Protein AF-A0A8T2ZGC5-F1 (afdb_monomer)

Secondary structure (DSSP, 8-state):
-EEEE---TTSSSTT---TTTT--EEEEEE--TTTTTSPPEEEPPTT---TTB-TTSBB--GGG-TTTT--TT--HHHHHHHHHHHHHS--TTS-S-HHHHHHHHH-HHHHHHHHHHHHHHSPPP-

Nearest PDB structures (foldseek):
  6gum-assembly1_A  TM=9.828E-01  e=1.112E-17  Arabidopsis thaliana
  3rcz-assembly1_B  TM=9.763E-01  e=9.362E-16  Schizosaccharomyces pombe
  3a4s-assembly1_A  TM=9.671E-01  e=3.153E-15  Homo sapiens
  5f6e-assembly1_A  TM=8.696E-01  e=3.351E-15  Homo sapiens
  4m1n-assembly1_A  TM=8.558E-01  e=4.540E-15  Plasmodium falciparum 3D7

Mean predicted aligned error: 5.68 Å

Organism: Populus deltoides (NCBI:txid3696)

Solvent-accessible surface area (backbone atoms only — not comparable to full-atom values): 7290 Å² total; per-residue (Å²): 117,79,44,73,52,66,89,71,80,77,84,83,58,86,87,74,82,57,58,55,62,74,23,35,49,59,34,38,66,44,72,60,91,58,51,52,84,38,56,50,52,46,29,41,57,70,65,46,85,37,28,27,19,23,63,77,8,40,60,65,49,58,61,56,30,70,94,71,49,39,53,66,83,67,47,72,68,57,52,52,50,53,52,54,51,38,71,80,54,64,55,82,92,62,62,48,22,70,69,40,38,48,27,54,74,76,36,54,67,60,35,45,53,50,39,42,54,52,16,68,76,24,52,73,83,128

InterPro domains:
  IPR000608 Ubiquitin-conjugating (UBC), catalytic core domain [PF00179] (17-118)
  IPR000608 Ubiquitin-conjugating (UBC), catalytic core domain [PS50127] (1-124)
  IPR016135 Ubiquitin-conjugating enzyme/RWD-like [G3DSA:3.10.110.10] (11-124)
  IPR016135 Ubiquitin-conjugating enzyme/RWD-like [SSF54495] (17-122)
  IPR023313 Ubiquitin-conjugating enzyme, active site [PS00183] (49-64)
  IPR050113 Ubiquitin-conjugating enzyme E2-like [PTHR24067] (17-117)

Sequence (126 aa):
MAWLLKDHLNDNVLNMQTDWEGGYFPLTLHFSEDYPSKPPKCKFPQGFFHPNVYPSGTVCLSILNEDYGWRPAITVKQILIGIQDLLDQPNPSDPAQTDGYQLFVQDPAEYRRRVRQQAKLYPPTL

Foldseek 3Di:
DWDWQADPVPDDDDDPDFLLHQATWTKDWADDPCPPLAATWIFTPQCPQAFQAANNRTGRDQCNDNVGNPDNPQDPVNVSVRVSVCRRPPDLVDGNDPVLSCCVVPPVPVNSVVSNVSRVVGGDDD

Radius of gyration: 14.61 Å; Cα contacts (8 Å, |Δi|>4): 203; chains: 1; bounding box: 37×26×37 Å

Structure (mmCIF, N/CA/C/O backbone):
data_AF-A0A8T2ZGC5-F1
#
_entry.id   AF-A0A8T2ZGC5-F1
#
loop_
_atom_site.group_PDB
_atom_site.id
_atom_site.type_symbol
_atom_site.label_atom_id
_atom_site.label_alt_id
_atom_site.label_comp_id
_atom_site.label_asym_id
_atom_site.label_entity_id
_atom_site.label_seq_id
_atom_site.pdbx_PDB_ins_code
_atom_site.Cartn_x
_atom_site.Cartn_y
_atom_site.Cartn_z
_atom_site.occupancy
_atom_site.B_iso_or_equiv
_atom_site.auth_seq_id
_atom_site.auth_comp_id
_atom_site.auth_asym_id
_atom_site.auth_atom_id
_atom_site.pdbx_PDB_model_num
ATOM 1 N N . MET A 1 1 ? 0.745 10.301 -14.146 1.00 33.28 1 MET A N 1
ATOM 2 C CA . MET A 1 1 ? -0.679 9.911 -14.202 1.00 33.28 1 MET A CA 1
ATOM 3 C C . MET A 1 1 ? -1.052 9.321 -12.851 1.00 33.28 1 MET A C 1
ATOM 5 O O . MET A 1 1 ? -0.422 8.348 -12.455 1.00 33.28 1 MET A O 1
ATOM 9 N N . ALA A 1 2 ? -1.967 9.956 -12.118 1.00 34.69 2 ALA A N 1
ATOM 10 C CA . ALA A 1 2 ? -2.512 9.424 -10.869 1.00 34.69 2 ALA A CA 1
ATOM 11 C C . ALA A 1 2 ? -3.697 8.508 -11.201 1.00 34.69 2 ALA A C 1
ATOM 13 O O . ALA A 1 2 ? -4.543 8.885 -12.008 1.00 34.69 2 ALA A O 1
ATOM 14 N N . TRP A 1 3 ? -3.732 7.312 -10.618 1.00 46.34 3 TRP A N 1
ATOM 15 C CA . TRP A 1 3 ? -4.848 6.374 -10.740 1.00 46.34 3 TRP A CA 1
ATOM 16 C C . TRP A 1 3 ? -5.656 6.389 -9.439 1.00 46.34 3 TRP A C 1
ATOM 18 O O . TRP A 1 3 ? -5.077 6.523 -8.360 1.00 46.34 3 TRP A O 1
ATOM 28 N N . LEU A 1 4 ? -6.980 6.258 -9.537 1.00 50.44 4 LEU A N 1
ATOM 29 C CA . LEU A 1 4 ? -7.863 6.091 -8.382 1.00 50.44 4 LEU A CA 1
ATOM 30 C C . LEU A 1 4 ? -8.163 4.602 -8.210 1.00 50.44 4 LEU A C 1
ATOM 32 O O . LEU A 1 4 ? -8.692 3.971 -9.125 1.00 50.44 4 LEU A O 1
ATOM 36 N N . LEU A 1 5 ? -7.816 4.044 -7.050 1.00 55.78 5 LEU A N 1
ATOM 37 C CA . LEU A 1 5 ? -8.264 2.711 -6.655 1.00 55.78 5 LEU A CA 1
ATOM 38 C C . LEU A 1 5 ? -9.677 2.825 -6.071 1.00 55.78 5 LEU A C 1
ATOM 40 O O . LEU A 1 5 ? -9.870 3.506 -5.065 1.00 55.78 5 LEU A O 1
ATOM 44 N N . LYS A 1 6 ? -10.648 2.167 -6.713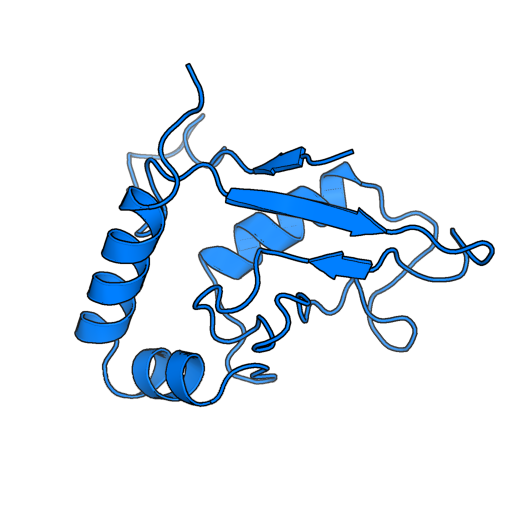 1.00 53.28 6 LYS A N 1
ATOM 45 C CA . LYS A 1 6 ? -12.016 1.994 -6.210 1.00 53.28 6 LYS A CA 1
ATOM 46 C C . LYS A 1 6 ? -12.183 0.556 -5.740 1.00 53.28 6 LYS A C 1
ATOM 48 O O . LYS A 1 6 ? -11.802 -0.351 -6.477 1.00 53.28 6 LYS A O 1
ATOM 53 N N . ASP A 1 7 ? -12.768 0.358 -4.560 1.00 51.72 7 ASP A N 1
ATOM 54 C CA . ASP A 1 7 ? -13.167 -0.969 -4.080 1.00 51.72 7 ASP A CA 1
ATOM 55 C C . ASP A 1 7 ? -14.104 -1.656 -5.094 1.00 51.72 7 ASP A C 1
ATOM 57 O O . ASP A 1 7 ? -15.182 -1.140 -5.401 1.00 51.72 7 ASP A O 1
ATOM 61 N N . HIS A 1 8 ? -13.648 -2.766 -5.684 1.00 50.75 8 HIS A N 1
ATOM 62 C CA . HIS A 1 8 ? -14.376 -3.539 -6.699 1.00 50.75 8 HIS A CA 1
ATOM 63 C C . HIS A 1 8 ? -14.899 -4.879 -6.159 1.00 50.75 8 HIS A C 1
ATOM 65 O O . HIS A 1 8 ? -15.481 -5.652 -6.919 1.00 50.75 8 HIS A O 1
ATOM 71 N N . LEU A 1 9 ? -14.761 -5.156 -4.858 1.00 50.94 9 LEU A N 1
ATOM 72 C CA . LEU A 1 9 ? -15.189 -6.421 -4.246 1.00 50.94 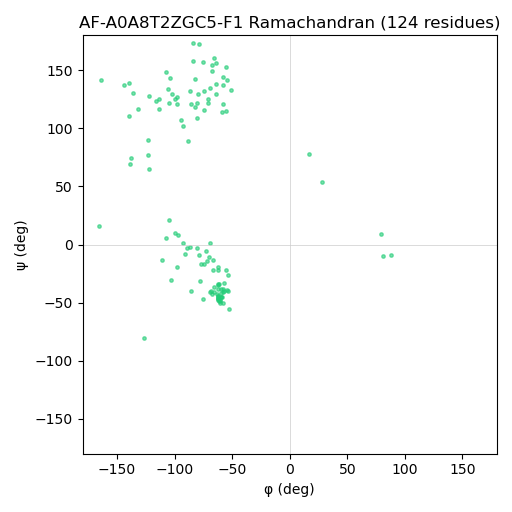9 LEU A CA 1
ATOM 73 C C . LEU A 1 9 ? -16.723 -6.610 -4.182 1.00 50.94 9 LEU A C 1
ATOM 75 O O . LEU A 1 9 ? -17.201 -7.650 -3.733 1.00 50.94 9 LEU A O 1
ATOM 79 N N . ASN A 1 10 ? -17.509 -5.656 -4.689 1.00 48.59 10 ASN A N 1
ATOM 80 C CA . ASN A 1 10 ? -18.960 -5.594 -4.491 1.00 48.59 10 ASN A CA 1
ATOM 81 C C . ASN A 1 10 ? -19.837 -6.256 -5.566 1.00 48.59 10 ASN A C 1
ATOM 83 O O . ASN A 1 10 ? -21.059 -6.235 -5.427 1.00 48.59 10 ASN A O 1
ATOM 87 N N . ASP A 1 11 ? -19.277 -6.879 -6.605 1.00 45.56 11 ASP A N 1
ATOM 88 C CA . ASP A 1 11 ? -20.117 -7.282 -7.741 1.00 45.56 11 ASP A CA 1
ATOM 89 C C . ASP A 1 11 ? -20.757 -8.679 -7.657 1.00 45.56 11 ASP A C 1
ATOM 91 O O . ASP A 1 11 ? -21.535 -8.967 -8.557 1.00 45.56 11 ASP A O 1
ATOM 95 N N . ASN A 1 12 ? -20.527 -9.545 -6.643 1.00 42.12 12 ASN A N 1
ATOM 96 C CA . ASN A 1 12 ? -21.306 -10.810 -6.539 1.00 42.12 12 ASN A CA 1
ATOM 97 C C . ASN A 1 12 ? -21.293 -11.630 -5.221 1.00 42.12 12 ASN A C 1
ATOM 99 O O . ASN A 1 12 ? -21.728 -12.783 -5.238 1.00 42.12 12 ASN A O 1
ATOM 103 N N . VAL A 1 13 ? -20.866 -11.114 -4.063 1.00 43.31 13 VAL A N 1
ATOM 104 C CA . VAL A 1 13 ? -20.940 -11.884 -2.799 1.00 43.31 13 VAL A CA 1
ATOM 105 C C . VAL A 1 13 ? -21.374 -10.982 -1.644 1.00 43.31 13 VAL A C 1
ATOM 107 O O . VAL A 1 13 ? -20.638 -10.096 -1.244 1.00 43.31 13 VAL A O 1
ATOM 110 N N . LEU A 1 14 ? -22.594 -11.206 -1.142 1.00 41.09 14 LEU A N 1
ATOM 111 C CA . LEU A 1 14 ? -23.113 -10.825 0.183 1.00 41.09 14 LEU A CA 1
ATOM 112 C C . LEU A 1 14 ? -22.312 -9.749 0.954 1.00 41.09 14 LEU A C 1
ATOM 114 O O . LEU A 1 14 ? -21.603 -10.082 1.893 1.00 41.09 14 LEU A O 1
ATOM 118 N N . ASN A 1 15 ? -22.478 -8.476 0.579 1.00 45.31 15 ASN A N 1
ATOM 119 C CA . ASN A 1 15 ? -22.320 -7.264 1.402 1.00 45.31 15 ASN A CA 1
ATOM 120 C C . ASN A 1 15 ? -21.322 -7.345 2.588 1.00 45.31 15 ASN A C 1
ATOM 122 O O . ASN A 1 15 ? -21.688 -7.070 3.734 1.00 45.31 15 ASN A O 1
ATOM 126 N N . MET A 1 16 ? -20.070 -7.736 2.336 1.00 47.78 16 MET A N 1
ATOM 127 C CA . MET A 1 16 ? -18.986 -7.598 3.309 1.00 47.78 16 MET A CA 1
ATOM 128 C C . MET A 1 16 ? -18.352 -6.224 3.122 1.00 47.78 16 MET A C 1
ATOM 130 O O . MET A 1 16 ? -17.419 -6.051 2.347 1.00 47.78 16 MET A O 1
ATOM 134 N N . GLN A 1 17 ? -18.906 -5.243 3.829 1.00 70.62 17 GLN A N 1
ATOM 135 C CA . GLN A 1 17 ? -18.386 -3.881 3.899 1.00 70.62 17 GLN A CA 1
ATOM 136 C C . GLN A 1 17 ? -16.947 -3.897 4.445 1.00 70.62 17 GLN A C 1
ATOM 138 O O . GLN A 1 17 ? -16.736 -4.272 5.603 1.00 70.62 17 GLN A O 1
ATOM 143 N N . THR A 1 18 ? -15.960 -3.516 3.627 1.00 88.62 18 THR A N 1
ATOM 144 C CA . THR A 1 18 ? -14.561 -3.381 4.067 1.00 88.62 18 THR A CA 1
ATOM 145 C C . THR A 1 18 ? -14.392 -2.111 4.904 1.00 88.62 18 THR A C 1
ATOM 147 O O . THR A 1 18 ? -15.152 -1.147 4.779 1.00 88.62 18 THR A O 1
ATOM 150 N N . ASP A 1 19 ? -13.362 -2.049 5.752 1.00 94.06 19 ASP A N 1
ATOM 151 C CA . ASP A 1 19 ? -13.057 -0.821 6.507 1.00 94.06 19 ASP A CA 1
ATOM 152 C C . ASP A 1 19 ? -12.598 0.343 5.606 1.00 94.06 19 ASP A C 1
ATOM 154 O O . ASP A 1 19 ? -12.568 1.497 6.047 1.00 94.06 19 ASP A O 1
ATOM 158 N N . TRP A 1 20 ? -12.264 0.035 4.350 1.00 93.94 20 TRP A N 1
ATOM 159 C CA . TRP A 1 20 ? -11.797 0.952 3.312 1.00 93.94 20 TRP A CA 1
ATOM 160 C C . TRP A 1 20 ? -12.928 1.536 2.457 1.00 93.94 20 TRP A C 1
ATOM 162 O O . TRP A 1 20 ? -12.673 2.441 1.655 1.00 93.94 20 TRP A O 1
ATOM 172 N N . GLU A 1 21 ? -14.160 1.039 2.615 1.00 89.81 21 GLU A N 1
ATOM 173 C CA . GLU A 1 21 ? -15.301 1.425 1.790 1.00 89.81 21 GLU A CA 1
ATOM 174 C C . GLU A 1 21 ? -15.532 2.946 1.765 1.00 89.81 21 GLU A C 1
ATOM 176 O O . GLU A 1 21 ? -15.382 3.663 2.758 1.00 89.81 21 GLU A O 1
ATOM 181 N N . GLY A 1 22 ? -15.916 3.447 0.587 1.00 88.75 22 GLY A N 1
ATOM 182 C CA . GLY A 1 22 ? -16.171 4.865 0.336 1.00 88.75 22 GLY A CA 1
ATOM 183 C C . GLY A 1 22 ? -14.910 5.693 0.077 1.00 88.75 22 GLY A C 1
ATOM 184 O O . GLY A 1 22 ? -15.034 6.832 -0.372 1.00 88.75 22 GLY A O 1
ATOM 185 N N . GLY A 1 23 ? -13.718 5.132 0.303 1.00 91.38 23 GLY A N 1
ATOM 186 C CA . GLY A 1 23 ? -12.443 5.765 -0.018 1.00 91.38 23 GLY A CA 1
ATOM 187 C C . GLY A 1 23 ? -12.032 5.607 -1.487 1.00 91.38 23 GLY A C 1
ATOM 188 O O . GLY A 1 23 ? -12.228 4.560 -2.101 1.00 91.38 23 GLY A O 1
ATOM 189 N N . TYR A 1 24 ? -11.432 6.658 -2.043 1.00 93.31 24 TYR A N 1
ATOM 190 C CA . TYR A 1 24 ? -10.863 6.728 -3.390 1.00 93.31 24 TYR A CA 1
ATOM 191 C C . TYR A 1 24 ? -9.393 7.127 -3.286 1.00 93.31 24 TYR A C 1
ATOM 193 O O . TYR A 1 24 ? -9.035 8.305 -3.264 1.00 93.31 24 TYR A O 1
ATOM 201 N N . PHE A 1 25 ? -8.522 6.129 -3.179 1.00 94.00 25 PHE A N 1
ATOM 202 C CA . PHE A 1 25 ? -7.136 6.353 -2.781 1.00 94.00 25 PHE A CA 1
ATOM 203 C C . PHE A 1 25 ? -6.266 6.716 -3.992 1.00 94.00 25 PHE A C 1
ATOM 205 O O . PHE A 1 25 ? -6.176 5.920 -4.935 1.00 94.00 25 PHE A O 1
ATOM 212 N N . PRO A 1 26 ? -5.607 7.891 -3.995 1.00 92.69 26 PRO A N 1
ATOM 213 C CA . PRO A 1 26 ? -4.731 8.272 -5.091 1.00 92.69 26 PRO A CA 1
ATOM 214 C C . PRO A 1 26 ? -3.465 7.414 -5.065 1.00 92.69 26 PRO A C 1
ATOM 216 O O . PRO A 1 26 ? -2.744 7.377 -4.068 1.00 92.69 26 PRO A O 1
ATOM 219 N N . LEU A 1 27 ? -3.168 6.756 -6.181 1.00 96.44 27 LEU A N 1
ATOM 220 C CA . LEU A 1 27 ? -1.982 5.928 -6.340 1.00 96.44 27 LEU A CA 1
ATOM 221 C C . LEU A 1 27 ? -1.139 6.432 -7.516 1.00 96.44 27 LEU A C 1
ATOM 223 O O . LEU A 1 27 ? -1.622 6.609 -8.638 1.00 96.44 27 LEU A O 1
ATOM 227 N N . THR A 1 28 ? 0.149 6.654 -7.263 1.00 97.94 28 THR A N 1
ATOM 228 C CA . THR A 1 28 ? 1.135 6.988 -8.296 1.00 97.94 28 THR A CA 1
ATOM 229 C C . THR A 1 28 ? 1.921 5.743 -8.676 1.00 97.94 28 THR A C 1
ATOM 231 O O . THR A 1 28 ? 2.532 5.114 -7.814 1.00 97.94 28 THR A O 1
ATOM 234 N N . LEU A 1 29 ? 1.942 5.419 -9.969 1.00 98.38 29 LEU A N 1
ATOM 235 C CA . LEU A 1 29 ? 2.809 4.390 -10.542 1.00 98.38 29 LEU A CA 1
ATOM 236 C C . LEU A 1 29 ? 3.951 5.077 -11.289 1.00 98.38 29 LEU A C 1
ATOM 238 O O . LEU A 1 29 ? 3.711 5.863 -12.208 1.00 98.38 29 LEU A O 1
ATOM 242 N N . HIS A 1 30 ? 5.185 4.778 -10.897 1.00 98.06 30 HIS A N 1
ATOM 243 C CA . HIS A 1 30 ? 6.387 5.270 -11.557 1.00 98.06 30 HIS A CA 1
ATOM 244 C C . HIS A 1 30 ? 7.141 4.115 -12.216 1.00 98.06 30 HIS A C 1
ATOM 246 O O . HIS A 1 30 ? 7.625 3.214 -11.531 1.00 98.06 30 HIS A O 1
ATOM 252 N N . PHE A 1 31 ? 7.251 4.171 -13.539 1.00 98.25 31 PHE A N 1
ATOM 253 C CA . PHE A 1 31 ? 7.986 3.216 -14.362 1.00 98.25 31 PHE A CA 1
ATOM 254 C C . PHE A 1 31 ? 9.371 3.798 -14.661 1.00 98.25 31 PHE A C 1
ATOM 256 O O . PHE A 1 31 ? 9.461 4.940 -15.113 1.00 98.25 31 PHE A O 1
ATOM 263 N N . SER A 1 32 ? 10.432 3.042 -14.381 1.00 97.56 32 SER A N 1
ATOM 264 C CA . SER A 1 32 ? 11.794 3.406 -14.783 1.00 97.56 32 SER A CA 1
ATOM 265 C C . SER A 1 32 ? 12.079 2.972 -16.225 1.00 97.56 32 SER A C 1
ATOM 267 O O . SER A 1 32 ? 11.284 2.258 -16.836 1.00 97.56 32 SER A O 1
ATOM 269 N N . GLU A 1 33 ? 13.242 3.360 -16.750 1.00 98.00 33 GLU A N 1
ATOM 270 C CA . GLU A 1 33 ? 13.736 2.917 -18.066 1.00 98.00 33 GLU A CA 1
ATOM 271 C C . GLU A 1 33 ? 13.967 1.397 -18.144 1.00 98.00 33 GLU A C 1
ATOM 273 O O . GLU A 1 33 ? 13.915 0.820 -19.224 1.00 98.00 33 GLU A O 1
ATOM 278 N N . ASP A 1 34 ? 14.148 0.737 -16.995 1.00 97.81 34 ASP A N 1
ATOM 279 C CA . ASP A 1 34 ? 14.330 -0.717 -16.894 1.00 97.81 34 ASP A CA 1
ATOM 280 C C . ASP A 1 34 ? 13.004 -1.504 -16.954 1.00 97.81 34 ASP A C 1
ATOM 282 O O . ASP A 1 34 ? 13.012 -2.734 -16.881 1.00 97.81 34 ASP A O 1
ATOM 286 N N . TYR A 1 35 ? 11.843 -0.846 -17.028 1.00 97.06 35 TYR A N 1
ATOM 287 C CA . TYR A 1 35 ? 10.562 -1.545 -17.163 1.00 97.06 35 TYR A CA 1
ATOM 288 C C . TYR A 1 35 ? 10.449 -2.213 -18.553 1.00 97.06 35 TYR A C 1
ATOM 290 O O . TYR A 1 35 ? 10.729 -1.558 -19.557 1.00 97.06 35 TYR A O 1
ATOM 298 N N . PRO A 1 36 ? 9.997 -3.483 -18.666 1.00 97.12 36 PRO A N 1
ATOM 299 C CA . PRO A 1 36 ? 9.374 -4.311 -17.629 1.00 97.12 36 PRO A CA 1
ATOM 300 C C . PRO A 1 36 ? 10.321 -5.281 -16.908 1.00 97.12 36 PRO A C 1
ATOM 302 O O . PRO A 1 36 ? 9.848 -6.112 -16.135 1.00 97.12 36 PRO A O 1
ATOM 305 N N . SER A 1 37 ? 11.636 -5.208 -17.126 1.00 97.50 37 SER A N 1
ATOM 306 C CA . SER A 1 37 ? 12.597 -6.029 -16.375 1.00 97.50 37 SER A CA 1
ATOM 307 C C . SER A 1 37 ? 12.505 -5.749 -14.873 1.00 97.50 37 SER A C 1
ATOM 309 O O . SER A 1 37 ? 12.513 -6.688 -14.084 1.00 97.50 37 SER A O 1
ATOM 311 N N . LYS A 1 38 ? 12.298 -4.481 -14.487 1.00 97.94 38 LYS A N 1
ATOM 312 C CA . LYS A 1 38 ? 12.006 -4.068 -13.104 1.00 97.94 38 LYS A CA 1
ATOM 313 C C . LYS A 1 38 ? 10.544 -3.646 -12.908 1.00 97.94 38 LYS A C 1
ATOM 315 O O . LYS A 1 38 ? 9.944 -3.092 -13.836 1.00 97.94 38 LYS A O 1
ATOM 320 N N . PRO A 1 39 ? 9.967 -3.863 -11.710 1.00 98.25 39 PRO A N 1
ATOM 321 C CA . PRO A 1 39 ? 8.605 -3.437 -11.399 1.00 98.25 39 PRO A CA 1
ATOM 322 C C . PRO A 1 39 ? 8.486 -1.907 -11.346 1.00 98.25 39 PRO A C 1
ATOM 324 O O . PRO A 1 39 ? 9.458 -1.216 -11.020 1.00 98.25 39 PRO A O 1
ATOM 327 N N . PRO A 1 40 ? 7.290 -1.340 -11.588 1.00 98.38 40 PRO A N 1
ATOM 328 C CA . PRO A 1 40 ? 7.038 0.055 -11.257 1.00 98.38 40 PRO A CA 1
ATOM 329 C C . PRO A 1 40 ? 7.034 0.268 -9.739 1.00 98.38 40 PRO A C 1
ATOM 331 O O . PRO A 1 40 ? 6.578 -0.577 -8.969 1.00 98.38 40 PRO A O 1
ATOM 334 N N . LYS A 1 41 ? 7.445 1.457 -9.296 1.00 98.25 41 LYS A N 1
ATOM 335 C CA . LYS A 1 41 ? 7.252 1.890 -7.906 1.00 98.25 41 LYS A CA 1
ATOM 336 C C . LYS A 1 41 ? 5.827 2.406 -7.735 1.00 98.25 41 LYS A C 1
ATOM 338 O O . LYS A 1 41 ? 5.441 3.366 -8.402 1.00 98.25 41 LYS A O 1
ATOM 343 N N . CYS A 1 42 ? 5.072 1.800 -6.824 1.00 98.50 42 CYS A N 1
ATOM 344 C CA . CYS A 1 42 ? 3.712 2.223 -6.487 1.00 98.50 42 CYS A CA 1
ATOM 345 C C . CYS A 1 42 ? 3.716 2.999 -5.170 1.00 98.50 42 CYS A C 1
ATOM 347 O O . CYS A 1 42 ? 4.295 2.537 -4.182 1.00 98.50 42 CYS A O 1
ATOM 349 N N . LYS A 1 43 ? 3.098 4.185 -5.157 1.00 98.44 43 LYS A N 1
ATOM 350 C CA . LYS A 1 43 ? 3.078 5.064 -3.984 1.00 98.44 43 LYS A CA 1
ATOM 351 C C . LYS A 1 43 ? 1.704 5.669 -3.718 1.00 98.44 43 LYS A C 1
ATOM 353 O O . LYS A 1 43 ? 1.122 6.287 -4.610 1.00 98.44 43 LYS A O 1
ATOM 358 N N . PHE A 1 44 ? 1.251 5.560 -2.476 1.00 98.25 44 PHE A N 1
ATOM 359 C CA . PHE A 1 44 ? 0.207 6.404 -1.898 1.00 98.25 44 PHE A CA 1
ATOM 360 C C . PHE A 1 44 ? 0.780 7.774 -1.481 1.00 98.25 44 PHE A C 1
ATOM 362 O O . PHE A 1 44 ? 2.004 7.966 -1.525 1.00 98.25 44 PHE A O 1
ATOM 369 N N . PRO A 1 45 ? -0.061 8.744 -1.067 1.00 97.25 45 PRO A N 1
ATOM 370 C CA . PRO A 1 45 ? 0.415 9.960 -0.422 1.00 97.25 45 PRO A CA 1
ATOM 371 C C . PRO A 1 45 ? 1.282 9.655 0.801 1.00 97.25 45 PRO A C 1
ATOM 373 O O . PRO A 1 45 ? 1.136 8.625 1.460 1.00 97.25 45 PRO A O 1
ATOM 376 N N . GLN A 1 46 ? 2.196 10.568 1.115 1.00 96.94 46 GLN A N 1
ATOM 377 C CA . GLN A 1 46 ? 3.027 10.452 2.308 1.00 96.94 46 GLN A CA 1
ATOM 378 C C . GLN A 1 46 ? 2.152 10.366 3.567 1.00 96.94 46 GLN A C 1
ATOM 380 O O . GLN A 1 46 ? 1.189 11.116 3.705 1.00 96.94 46 GLN A O 1
ATOM 385 N N . GLY A 1 47 ? 2.510 9.466 4.486 1.00 96.31 47 GLY A N 1
ATOM 386 C CA . GLY A 1 47 ? 1.755 9.251 5.723 1.00 96.31 47 GLY A CA 1
ATOM 387 C C . GLY A 1 47 ? 0.495 8.392 5.578 1.00 96.31 47 GLY A C 1
ATOM 388 O O . GLY A 1 47 ? -0.265 8.303 6.539 1.00 96.31 47 GLY A O 1
ATOM 389 N N . PHE A 1 48 ? 0.273 7.752 4.424 1.00 98.06 48 PHE A N 1
ATOM 390 C CA . PHE A 1 48 ? -0.807 6.778 4.256 1.00 98.06 48 PHE A CA 1
ATOM 391 C C . PHE A 1 48 ? -0.661 5.628 5.262 1.00 98.06 48 PHE A C 1
ATOM 393 O O . PHE A 1 48 ? 0.357 4.940 5.289 1.00 98.06 48 PHE A O 1
ATOM 400 N N . PHE A 1 49 ? -1.678 5.438 6.097 1.00 98.12 49 PHE A N 1
ATOM 401 C CA . PHE A 1 49 ? -1.699 4.472 7.185 1.00 98.12 49 PHE A CA 1
ATOM 402 C C . PHE A 1 49 ? -2.024 3.074 6.656 1.00 98.12 49 PHE A C 1
ATOM 404 O O . PHE A 1 49 ? -3.165 2.817 6.268 1.00 98.12 49 PHE A O 1
ATOM 411 N N . HIS A 1 50 ? -1.030 2.182 6.644 1.00 98.31 50 HIS A N 1
ATOM 412 C CA . HIS A 1 50 ? -1.202 0.761 6.334 1.00 98.31 50 HIS A CA 1
ATOM 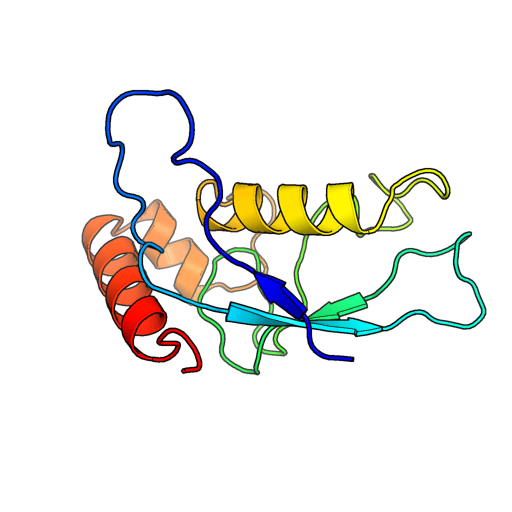413 C C . HIS A 1 50 ? 0.034 -0.046 6.787 1.00 98.31 50 HIS A C 1
ATOM 415 O O . HIS A 1 50 ? 1.152 0.430 6.590 1.00 98.31 50 HIS A O 1
ATOM 421 N N . PRO A 1 51 ? -0.095 -1.279 7.324 1.00 98.31 51 PRO A N 1
ATOM 422 C CA . PRO A 1 51 ? 1.051 -2.051 7.819 1.00 98.31 51 PRO A CA 1
ATOM 423 C C . PRO A 1 51 ? 2.141 -2.291 6.766 1.00 98.31 51 PRO A C 1
ATOM 425 O O . PRO 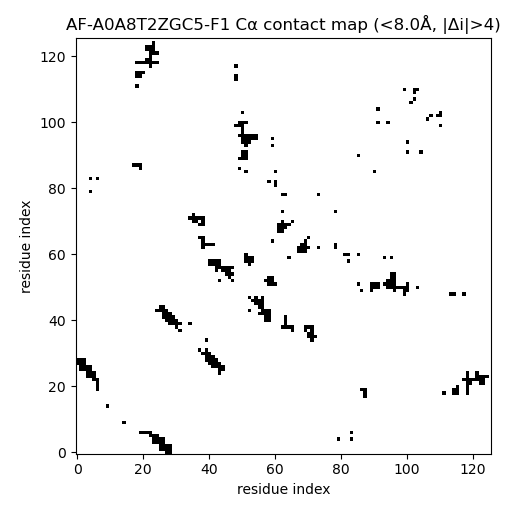A 1 51 ? 3.322 -2.309 7.100 1.00 98.31 51 PRO A O 1
ATOM 428 N N . ASN A 1 52 ? 1.758 -2.427 5.493 1.00 98.56 52 ASN A N 1
ATOM 429 C CA . ASN A 1 52 ? 2.661 -2.678 4.359 1.00 98.56 52 ASN A CA 1
ATOM 430 C C . ASN A 1 52 ? 2.899 -1.449 3.461 1.00 98.56 52 ASN A C 1
ATOM 432 O O . ASN A 1 52 ? 3.284 -1.596 2.304 1.00 98.56 52 ASN A O 1
ATOM 436 N N . VAL A 1 53 ? 2.664 -0.230 3.955 1.00 98.44 53 VAL A N 1
ATOM 437 C CA . VAL A 1 53 ? 3.021 1.007 3.240 1.00 98.44 53 VAL A CA 1
ATOM 438 C C . VAL A 1 53 ? 4.064 1.759 4.052 1.00 98.44 53 VAL A C 1
ATOM 440 O O . VAL A 1 53 ? 3.849 2.072 5.214 1.00 98.44 53 VAL A O 1
ATOM 443 N N . TYR A 1 54 ? 5.218 2.053 3.457 1.00 98.12 54 TYR A N 1
ATOM 444 C CA . TYR A 1 54 ? 6.255 2.833 4.132 1.00 98.12 54 TYR A CA 1
ATOM 445 C C . TYR A 1 54 ? 5.759 4.256 4.437 1.00 98.12 54 TYR A C 1
ATOM 447 O O . TYR A 1 54 ? 4.954 4.789 3.672 1.00 98.12 54 TYR A O 1
ATOM 455 N N . PRO A 1 55 ? 6.331 4.966 5.432 1.00 97.38 55 PRO A N 1
ATOM 456 C CA . PRO A 1 55 ? 5.981 6.367 5.709 1.00 97.38 55 PRO A CA 1
ATOM 457 C C . PRO A 1 55 ? 6.086 7.298 4.487 1.00 97.38 55 PRO A C 1
ATOM 459 O O . PRO A 1 55 ? 5.384 8.303 4.390 1.00 97.38 55 PRO A O 1
ATOM 462 N N . SER A 1 56 ? 6.947 6.944 3.528 1.00 97.81 56 SER A N 1
ATOM 463 C CA . SER A 1 56 ? 7.130 7.638 2.249 1.00 97.81 56 SER A CA 1
ATOM 464 C C . SER A 1 56 ? 5.989 7.440 1.238 1.00 97.81 56 SER A C 1
ATOM 466 O O . SER A 1 56 ? 6.046 8.030 0.155 1.00 97.81 56 SER A O 1
ATOM 468 N N . GLY A 1 57 ? 5.010 6.587 1.551 1.00 98.12 57 GLY A N 1
ATOM 469 C CA . GLY A 1 57 ? 3.903 6.165 0.697 1.00 98.12 57 GLY A CA 1
ATOM 470 C C . GLY A 1 57 ? 4.204 4.947 -0.181 1.00 98.12 57 GLY A C 1
ATOM 471 O O . GLY A 1 57 ? 3.292 4.433 -0.820 1.00 98.12 57 GLY A O 1
ATOM 472 N N . THR A 1 58 ? 5.457 4.478 -0.250 1.00 98.31 58 THR A N 1
ATOM 473 C CA . THR A 1 58 ? 5.825 3.311 -1.074 1.00 98.31 58 THR A CA 1
ATOM 474 C C . THR A 1 58 ? 5.129 2.046 -0.578 1.00 98.31 58 THR A C 1
ATOM 476 O O . THR A 1 58 ? 5.211 1.726 0.606 1.00 98.31 58 THR A O 1
ATOM 479 N N . VAL A 1 59 ? 4.483 1.314 -1.484 1.00 98.38 59 VAL A N 1
ATOM 480 C CA . VAL A 1 59 ? 3.823 0.040 -1.176 1.00 98.38 59 VAL A CA 1
ATOM 481 C C . VAL A 1 59 ? 4.853 -1.089 -1.123 1.00 98.38 59 VAL A C 1
ATOM 483 O O . VAL A 1 59 ? 5.634 -1.249 -2.060 1.00 98.38 59 VAL A O 1
ATOM 486 N N . CYS A 1 60 ? 4.831 -1.884 -0.053 1.00 97.56 60 CYS A N 1
ATOM 487 C CA . CYS A 1 60 ? 5.545 -3.153 0.029 1.00 97.56 60 CYS A CA 1
ATOM 488 C C . CYS A 1 60 ? 4.598 -4.293 -0.371 1.00 97.56 60 CYS A C 1
ATOM 490 O O . CYS A 1 60 ? 3.668 -4.627 0.359 1.00 97.56 60 CYS A O 1
ATOM 492 N N . LEU A 1 61 ? 4.812 -4.866 -1.554 1.00 97.44 61 LEU A N 1
ATOM 493 C CA . LEU A 1 61 ? 4.047 -5.998 -2.074 1.00 97.44 61 LEU A CA 1
ATOM 494 C C . LEU A 1 61 ? 5.000 -6.903 -2.855 1.00 97.44 61 LEU A C 1
ATOM 496 O O . LEU A 1 61 ? 5.808 -6.408 -3.638 1.00 97.44 61 LEU A O 1
ATOM 500 N N . SER A 1 62 ? 4.900 -8.222 -2.683 1.00 95.94 62 SER A N 1
ATOM 501 C CA . SER A 1 62 ? 5.854 -9.181 -3.265 1.00 95.94 62 SER A CA 1
ATOM 502 C C . SER A 1 62 ? 5.948 -9.092 -4.791 1.00 95.94 62 SER A C 1
ATOM 504 O O . SER A 1 62 ? 7.045 -9.150 -5.343 1.00 95.94 62 SER A O 1
ATOM 506 N N . ILE A 1 63 ? 4.822 -8.874 -5.480 1.00 96.94 63 ILE A N 1
ATOM 507 C CA . ILE A 1 63 ? 4.800 -8.681 -6.937 1.00 96.94 63 ILE A CA 1
ATOM 508 C C . ILE A 1 63 ? 5.418 -7.351 -7.384 1.00 96.94 63 ILE A C 1
ATOM 510 O O . ILE A 1 63 ? 5.646 -7.179 -8.567 1.00 96.94 63 ILE A O 1
ATOM 514 N N . LEU A 1 64 ? 5.705 -6.415 -6.478 1.00 97.31 64 LEU A N 1
ATOM 515 C CA . LEU A 1 64 ? 6.426 -5.167 -6.762 1.00 97.31 64 LEU A CA 1
ATOM 516 C C . LEU A 1 64 ? 7.909 -5.244 -6.373 1.00 97.31 64 LEU A C 1
ATOM 518 O O . LEU A 1 64 ? 8.596 -4.224 -6.379 1.00 97.31 64 LEU A O 1
ATOM 522 N N . ASN A 1 65 ? 8.403 -6.436 -6.036 1.00 95.44 65 ASN A N 1
ATOM 523 C CA . ASN A 1 65 ? 9.788 -6.666 -5.657 1.00 95.44 65 ASN A CA 1
ATOM 524 C C . ASN A 1 65 ? 10.495 -7.550 -6.699 1.00 95.44 65 ASN A C 1
ATOM 526 O O . ASN A 1 65 ? 10.022 -8.646 -7.012 1.00 95.44 65 ASN A O 1
ATOM 530 N N . GLU A 1 66 ? 11.617 -7.046 -7.224 1.00 93.00 66 GLU A N 1
ATOM 531 C CA . GLU A 1 66 ? 12.456 -7.671 -8.259 1.00 93.00 66 GLU A CA 1
ATOM 532 C C . GLU A 1 66 ? 12.968 -9.056 -7.843 1.00 93.00 66 GLU A C 1
ATOM 534 O O . GLU A 1 66 ? 12.913 -9.985 -8.644 1.00 93.00 66 GLU A O 1
ATOM 539 N N . ASP A 1 67 ? 13.368 -9.220 -6.580 1.00 94.31 67 ASP A N 1
ATOM 540 C CA . ASP A 1 67 ? 14.005 -10.450 -6.089 1.00 94.31 67 ASP A CA 1
ATOM 541 C C . ASP A 1 67 ? 13.004 -11.527 -5.632 1.00 94.31 67 ASP A C 1
ATOM 543 O O . ASP A 1 67 ? 13.403 -12.612 -5.209 1.00 94.31 67 ASP A O 1
ATOM 547 N N . TYR A 1 68 ? 11.697 -11.239 -5.682 1.00 92.62 68 TYR A N 1
ATOM 548 C CA . TYR A 1 68 ? 10.667 -12.109 -5.105 1.00 92.62 68 TYR A CA 1
ATOM 549 C C . TYR A 1 68 ? 9.569 -12.464 -6.109 1.00 92.62 68 TYR A C 1
ATOM 551 O O . TYR A 1 68 ? 9.541 -13.570 -6.648 1.00 92.62 68 TYR A O 1
ATOM 559 N N . GLY A 1 69 ? 8.606 -11.563 -6.314 1.00 95.44 69 GLY A N 1
ATOM 560 C CA . GLY A 1 69 ? 7.364 -11.874 -7.020 1.00 95.44 69 GLY A CA 1
ATOM 561 C C . GLY A 1 69 ? 7.227 -11.209 -8.382 1.00 95.44 69 GLY A C 1
ATOM 562 O O . GLY A 1 69 ? 6.330 -11.595 -9.136 1.00 95.44 69 GLY A O 1
ATOM 563 N N . TRP A 1 70 ? 8.061 -10.217 -8.708 1.00 98.25 70 TRP A N 1
ATOM 564 C CA . TRP A 1 70 ? 7.945 -9.510 -9.979 1.00 98.25 70 TRP A CA 1
ATOM 565 C C . TRP A 1 70 ? 8.212 -10.435 -11.166 1.00 98.25 70 TRP A C 1
ATOM 567 O O . TRP A 1 70 ? 9.135 -11.249 -11.176 1.00 98.25 70 TRP A O 1
ATOM 577 N N . ARG A 1 71 ? 7.393 -10.284 -12.206 1.00 98.00 71 ARG A N 1
ATOM 578 C CA . ARG A 1 71 ? 7.608 -10.888 -13.519 1.00 98.00 71 ARG A CA 1
ATOM 579 C C . ARG A 1 71 ? 7.216 -9.855 -14.574 1.00 98.00 71 ARG A C 1
ATOM 581 O O . ARG A 1 71 ? 6.149 -9.263 -14.421 1.00 98.00 71 ARG A O 1
ATOM 588 N N . PRO A 1 72 ? 7.963 -9.706 -15.683 1.00 97.81 72 PRO A N 1
ATOM 589 C CA . PRO A 1 72 ? 7.627 -8.751 -16.747 1.00 97.81 72 PRO A CA 1
ATOM 590 C C . PRO A 1 72 ? 6.214 -8.905 -17.340 1.00 97.81 72 PRO A C 1
ATOM 592 O O . PRO A 1 72 ? 5.678 -7.968 -17.920 1.00 97.81 72 PRO A O 1
ATOM 595 N N . ALA A 1 73 ? 5.602 -10.087 -17.196 1.00 97.88 73 ALA A N 1
ATOM 596 C CA . ALA A 1 73 ? 4.238 -10.374 -17.640 1.00 97.88 73 ALA A CA 1
ATOM 597 C C . ALA A 1 73 ? 3.134 -9.852 -16.695 1.00 97.88 73 ALA A C 1
ATOM 599 O O . ALA A 1 73 ? 1.956 -9.930 -17.042 1.00 97.88 73 ALA A O 1
ATOM 600 N N . ILE A 1 74 ? 3.481 -9.356 -15.501 1.00 98.25 74 ILE A N 1
ATOM 601 C CA . ILE A 1 74 ? 2.510 -8.809 -14.550 1.00 98.25 74 ILE A CA 1
ATOM 602 C C . ILE A 1 74 ? 1.992 -7.477 -15.090 1.00 98.25 74 ILE A C 1
ATOM 604 O O . ILE A 1 74 ? 2.736 -6.530 -15.343 1.00 98.25 74 ILE A O 1
ATOM 608 N N . THR A 1 75 ? 0.680 -7.409 -15.266 1.00 98.00 75 THR A N 1
ATOM 609 C CA . THR A 1 75 ? -0.007 -6.252 -15.838 1.00 98.00 75 THR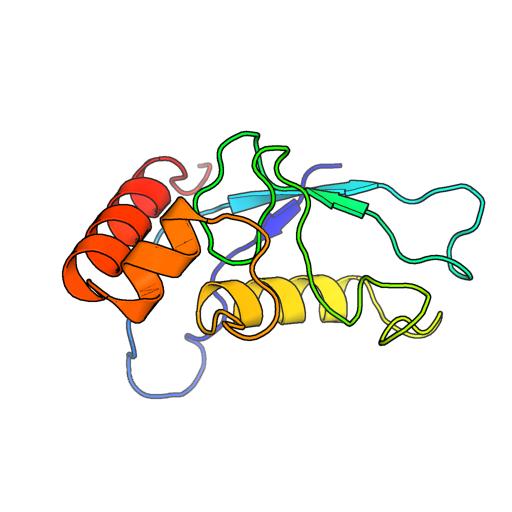 A CA 1
ATOM 610 C C . THR A 1 75 ? -0.294 -5.190 -14.779 1.00 98.00 75 THR A C 1
ATOM 612 O O . THR A 1 75 ? -0.446 -5.494 -13.596 1.00 98.00 75 THR A O 1
ATOM 615 N N . VAL A 1 76 ? -0.484 -3.936 -15.208 1.00 97.75 76 VAL A N 1
ATOM 616 C CA . VAL A 1 76 ? -0.937 -2.850 -14.316 1.00 97.75 76 VAL A CA 1
ATOM 617 C C . VAL A 1 76 ? -2.233 -3.229 -13.594 1.00 97.75 76 VAL A C 1
ATO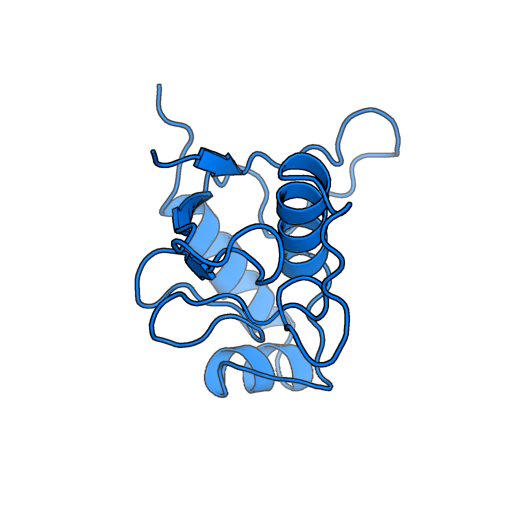M 619 O O . VAL A 1 76 ? -2.356 -2.986 -12.401 1.00 97.75 76 VAL A O 1
ATOM 622 N N . LYS A 1 77 ? -3.173 -3.898 -14.274 1.00 96.56 77 LYS A N 1
ATOM 623 C CA . LYS A 1 77 ? -4.410 -4.392 -13.653 1.00 96.56 77 LYS A CA 1
ATOM 624 C C . LYS A 1 77 ? -4.133 -5.354 -12.491 1.00 96.56 77 LYS A C 1
ATOM 626 O O . LYS A 1 77 ? -4.746 -5.209 -11.441 1.00 96.56 77 LYS A O 1
ATOM 631 N N . GLN A 1 78 ? -3.215 -6.308 -12.663 1.00 97.56 78 GLN A N 1
ATOM 632 C CA . GLN A 1 78 ? -2.835 -7.240 -11.593 1.00 97.56 78 GLN A CA 1
ATOM 633 C C . GLN A 1 78 ? -2.142 -6.528 -10.428 1.00 97.56 78 GLN A C 1
ATOM 635 O O . GLN A 1 78 ? -2.392 -6.884 -9.284 1.00 97.56 78 GLN A O 1
ATOM 640 N N . ILE A 1 79 ? -1.327 -5.503 -10.703 1.00 98.00 79 ILE A N 1
ATOM 641 C CA . ILE A 1 79 ? -0.739 -4.660 -9.653 1.00 98.00 79 ILE A CA 1
ATOM 642 C C . ILE A 1 79 ? -1.840 -3.962 -8.849 1.00 98.00 79 ILE A C 1
ATOM 644 O O . ILE A 1 79 ? -1.830 -4.024 -7.626 1.00 98.00 79 ILE A O 1
ATOM 648 N N . LEU A 1 80 ? -2.793 -3.314 -9.524 1.00 97.12 80 LEU A N 1
ATOM 649 C CA . LEU A 1 80 ? -3.869 -2.573 -8.862 1.00 97.12 80 LEU A CA 1
ATOM 650 C C . LEU A 1 80 ? -4.772 -3.489 -8.025 1.00 97.12 80 LEU A C 1
ATOM 652 O O . LEU A 1 80 ? -5.084 -3.135 -6.892 1.00 97.12 80 LEU A O 1
ATOM 656 N N . ILE A 1 81 ? -5.126 -4.670 -8.545 1.00 95.38 81 ILE A N 1
ATOM 657 C CA . ILE A 1 81 ? -5.863 -5.693 -7.785 1.00 95.38 81 ILE A CA 1
ATOM 658 C C . ILE A 1 81 ? -5.039 -6.157 -6.580 1.00 95.38 81 ILE A C 1
ATOM 660 O O . ILE A 1 81 ? -5.538 -6.132 -5.466 1.00 95.38 81 ILE A O 1
ATOM 664 N N . GLY A 1 82 ? -3.757 -6.485 -6.766 1.00 96.69 82 GLY A N 1
ATOM 665 C CA . GLY A 1 82 ? -2.908 -6.934 -5.661 1.00 96.69 82 GLY A CA 1
ATOM 666 C C . GLY A 1 82 ? -2.729 -5.883 -4.561 1.00 96.69 82 GLY A C 1
ATOM 667 O O . GLY A 1 82 ? -2.652 -6.233 -3.389 1.00 96.69 82 GLY A O 1
ATOM 668 N N . ILE A 1 83 ? -2.689 -4.593 -4.909 1.00 97.81 83 ILE A N 1
ATOM 669 C CA . ILE A 1 83 ? -2.665 -3.502 -3.923 1.00 97.81 83 ILE A CA 1
ATOM 670 C C . ILE A 1 83 ? -4.011 -3.392 -3.200 1.00 97.81 83 ILE A C 1
ATOM 672 O O . ILE A 1 83 ? -4.022 -3.178 -1.995 1.00 97.81 83 ILE A O 1
ATOM 676 N N . GLN A 1 84 ? -5.130 -3.533 -3.911 1.00 94.94 84 GLN A N 1
ATOM 677 C CA . GLN A 1 84 ? -6.463 -3.532 -3.308 1.00 94.94 84 GLN A CA 1
ATOM 678 C C . GLN A 1 84 ? -6.648 -4.696 -2.328 1.00 94.94 84 GLN A C 1
ATOM 680 O O . GLN A 1 84 ? -7.066 -4.461 -1.198 1.00 94.94 84 GLN A O 1
ATOM 685 N N . ASP A 1 85 ? -6.252 -5.907 -2.721 1.00 94.81 85 ASP A N 1
ATOM 686 C CA . ASP A 1 85 ? -6.266 -7.081 -1.847 1.00 94.81 85 ASP A CA 1
ATOM 687 C C . ASP A 1 85 ? -5.373 -6.858 -0.618 1.00 94.81 85 ASP A C 1
ATOM 689 O O . ASP A 1 85 ? -5.769 -7.169 0.501 1.00 94.81 85 ASP A O 1
ATOM 693 N N . LEU A 1 86 ? -4.190 -6.254 -0.802 1.00 96.38 86 LEU A N 1
ATOM 694 C CA . LEU A 1 86 ? -3.265 -5.943 0.290 1.00 96.38 86 LEU A CA 1
ATOM 695 C C . LEU A 1 86 ? -3.855 -4.959 1.310 1.00 96.38 86 LEU A C 1
ATOM 697 O O . LEU A 1 86 ? -3.543 -5.089 2.490 1.00 96.38 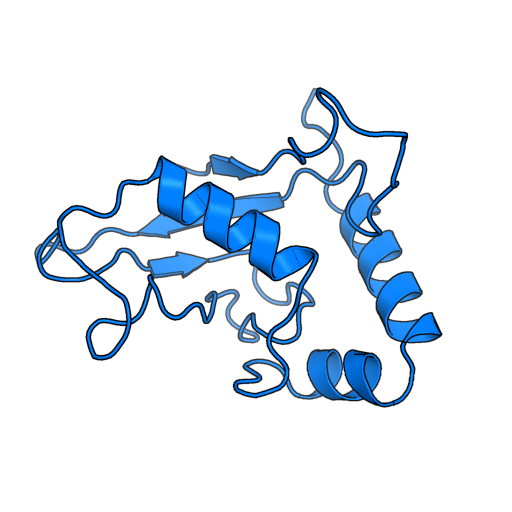86 LEU A O 1
ATOM 701 N N . LEU A 1 87 ? -4.673 -3.988 0.880 1.00 96.00 87 LEU A N 1
ATOM 702 C CA . LEU A 1 87 ? -5.326 -3.044 1.796 1.00 96.00 87 LEU A CA 1
ATOM 703 C C . LEU A 1 87 ? -6.263 -3.774 2.768 1.00 96.00 87 LEU A C 1
ATOM 705 O O . LEU A 1 87 ? -6.245 -3.505 3.972 1.00 96.00 87 LEU A O 1
ATOM 709 N N . ASP A 1 88 ? -7.079 -4.694 2.255 1.00 92.44 88 ASP A N 1
ATOM 710 C CA . ASP A 1 88 ? -8.035 -5.458 3.065 1.00 92.44 88 ASP A CA 1
ATOM 711 C C . ASP A 1 88 ? -7.362 -6.598 3.848 1.00 92.44 88 ASP A C 1
ATOM 713 O O . ASP A 1 88 ? -7.750 -6.910 4.975 1.00 92.44 88 ASP A O 1
ATOM 717 N N . GLN A 1 89 ? -6.293 -7.173 3.292 1.00 93.94 89 GLN A N 1
ATOM 718 C CA . GLN A 1 89 ? -5.551 -8.294 3.868 1.00 93.94 89 GLN A CA 1
ATOM 719 C C . GLN A 1 89 ? -4.064 -7.938 4.050 1.00 93.94 89 GLN A C 1
ATOM 721 O O . GLN A 1 89 ? -3.214 -8.394 3.274 1.00 93.94 89 GLN A O 1
ATOM 726 N N . PRO A 1 90 ? -3.713 -7.149 5.089 1.00 95.69 90 PRO A N 1
ATOM 727 C CA . PRO A 1 90 ? -2.324 -6.813 5.371 1.00 95.69 90 PRO A CA 1
ATOM 728 C C . PRO A 1 90 ? -1.466 -8.063 5.592 1.00 95.69 90 PRO A C 1
ATOM 730 O O . PRO A 1 90 ? -1.902 -9.029 6.219 1.00 95.69 90 PRO A O 1
ATOM 733 N N . ASN A 1 91 ? -0.210 -8.023 5.146 1.00 95.12 91 ASN A N 1
ATOM 734 C CA . ASN A 1 91 ? 0.772 -9.076 5.389 1.00 95.12 91 ASN A CA 1
ATOM 735 C C . ASN A 1 91 ? 1.596 -8.767 6.660 1.00 95.12 91 ASN A C 1
ATOM 737 O O . ASN A 1 91 ? 2.532 -7.965 6.591 1.00 95.12 91 ASN A O 1
ATOM 741 N N . PRO A 1 92 ? 1.322 -9.396 7.819 1.00 93.94 92 PRO A N 1
ATOM 742 C CA . PRO A 1 92 ? 2.045 -9.110 9.060 1.00 93.94 92 PRO A CA 1
ATOM 743 C C . PRO A 1 92 ? 3.484 -9.644 9.070 1.00 93.94 92 PRO A C 1
ATOM 745 O O . PRO A 1 92 ? 4.262 -9.253 9.936 1.00 93.94 92 PRO A O 1
ATOM 748 N N . SER A 1 93 ? 3.855 -10.534 8.143 1.00 93.69 93 SER A N 1
ATOM 749 C CA . SER A 1 93 ? 5.204 -11.110 8.083 1.00 93.69 93 SER A CA 1
ATOM 750 C C . SER A 1 93 ? 6.247 -10.161 7.489 1.00 93.69 93 SER A C 1
ATOM 752 O O . SER A 1 93 ? 7.436 -10.403 7.672 1.00 93.69 93 SER A O 1
ATOM 754 N N . ASP A 1 94 ? 5.819 -9.099 6.800 1.00 92.06 94 ASP A N 1
ATOM 755 C CA . ASP A 1 94 ? 6.707 -8.112 6.171 1.00 92.06 94 ASP A CA 1
ATOM 756 C C . ASP A 1 94 ? 6.190 -6.668 6.367 1.00 92.06 94 ASP A C 1
ATOM 758 O O . ASP A 1 94 ? 5.679 -6.034 5.432 1.00 92.06 94 ASP A O 1
ATOM 762 N N . PRO A 1 95 ? 6.221 -6.144 7.609 1.00 95.12 95 PRO A N 1
ATOM 763 C CA . PRO A 1 95 ? 5.694 -4.821 7.914 1.00 95.12 95 PRO A CA 1
ATOM 764 C C . PRO A 1 95 ? 6.618 -3.705 7.403 1.00 95.12 95 PRO A C 1
ATOM 766 O O . PRO A 1 95 ? 7.814 -3.674 7.681 1.00 95.12 95 PRO A O 1
ATOM 769 N N . ALA A 1 96 ? 6.029 -2.719 6.730 1.00 96.88 96 ALA A N 1
ATOM 770 C CA . ALA A 1 96 ? 6.691 -1.497 6.271 1.00 96.88 96 ALA A CA 1
ATOM 771 C C . ALA A 1 96 ? 6.463 -0.298 7.214 1.00 96.88 96 ALA A C 1
ATOM 773 O O . ALA A 1 96 ? 7.218 0.679 7.179 1.00 96.88 96 ALA A O 1
ATOM 774 N N . GLN A 1 97 ? 5.431 -0.364 8.065 1.00 96.94 97 GLN A N 1
ATOM 775 C CA . GLN A 1 97 ? 5.095 0.663 9.050 1.00 96.94 97 GLN A CA 1
ATOM 776 C C . GLN A 1 97 ? 4.843 0.046 10.430 1.00 96.94 97 GLN A C 1
ATOM 778 O O . GLN A 1 97 ? 3.864 -0.670 10.632 1.00 96.94 97 GLN A O 1
ATOM 783 N N . THR A 1 98 ? 5.683 0.400 11.409 1.00 95.62 98 THR A N 1
ATOM 784 C CA . THR A 1 98 ? 5.613 -0.130 12.783 1.00 95.62 98 THR A CA 1
ATOM 785 C C . THR A 1 98 ? 4.287 0.172 13.480 1.00 95.62 98 THR A C 1
ATOM 787 O O . THR A 1 98 ? 3.686 -0.739 14.033 1.00 95.62 98 THR A O 1
ATOM 790 N N . ASP A 1 99 ? 3.814 1.422 13.438 1.00 94.31 99 ASP A N 1
ATOM 791 C CA . ASP A 1 99 ? 2.557 1.847 14.085 1.00 94.31 99 ASP A CA 1
ATOM 792 C C . ASP A 1 99 ? 1.339 1.102 13.507 1.00 94.31 99 ASP A C 1
ATOM 794 O O . ASP A 1 99 ? 0.552 0.504 14.238 1.00 94.31 99 ASP A O 1
ATOM 798 N N . GLY A 1 100 ? 1.239 1.047 12.172 1.00 95.06 100 GLY A N 1
ATOM 799 C CA . GLY A 1 100 ? 0.182 0.303 11.483 1.00 95.06 100 GLY A CA 1
ATOM 800 C C . GLY A 1 100 ? 0.199 -1.184 11.833 1.00 95.06 100 GLY A C 1
ATOM 801 O O . GLY A 1 100 ? -0.843 -1.746 12.158 1.00 95.06 100 GLY A O 1
ATOM 802 N N . TYR A 1 101 ? 1.381 -1.806 11.831 1.00 97.44 101 TYR A N 1
ATOM 803 C CA . TYR A 1 101 ? 1.560 -3.205 12.218 1.00 97.44 101 TYR A CA 1
ATOM 804 C C . TYR A 1 101 ? 1.186 -3.477 13.683 1.00 97.44 101 TYR A C 1
ATOM 806 O O . TYR A 1 101 ? 0.463 -4.430 13.963 1.00 97.44 101 TYR A O 1
ATOM 814 N N . GLN A 1 102 ? 1.649 -2.644 14.620 1.00 97.31 102 GLN A N 1
ATOM 815 C CA . GLN A 1 102 ? 1.360 -2.817 16.044 1.00 97.31 102 GLN A CA 1
ATOM 816 C C . GLN A 1 102 ? -0.138 -2.749 16.316 1.00 97.31 102 GLN A C 1
ATOM 818 O O . GLN A 1 102 ? -0.665 -3.645 16.969 1.00 97.31 102 GLN A O 1
ATOM 823 N N . LEU A 1 103 ? -0.832 -1.748 15.766 1.00 97.50 103 LEU A N 1
ATOM 824 C CA . LEU A 1 103 ? -2.284 -1.654 15.892 1.00 97.50 103 LEU A CA 1
ATOM 825 C C . LEU A 1 103 ? -2.974 -2.848 15.229 1.00 97.50 103 LEU A C 1
ATOM 827 O O . LEU A 1 103 ? -3.846 -3.453 15.835 1.00 97.50 103 LEU A O 1
ATOM 831 N N . PHE A 1 104 ? -2.548 -3.252 14.031 1.00 97.00 104 PHE A N 1
ATOM 832 C CA . PHE A 1 104 ? -3.133 -4.405 13.345 1.00 97.00 104 PHE A CA 1
ATOM 833 C C . PHE A 1 104 ? -3.055 -5.702 14.172 1.00 97.00 104 PHE A C 1
ATOM 835 O O . PHE A 1 104 ? -4.021 -6.461 14.208 1.00 97.00 104 PHE A O 1
ATOM 842 N N . VAL A 1 105 ? -1.935 -5.944 14.863 1.00 96.12 105 VAL A N 1
ATOM 843 C CA . VAL A 1 105 ? -1.715 -7.170 15.651 1.00 96.12 105 VAL A CA 1
ATOM 844 C C . VAL A 1 105 ? -2.278 -7.076 17.072 1.00 96.12 105 VAL A C 1
ATOM 846 O O . VAL A 1 105 ? -2.811 -8.059 17.581 1.00 96.12 105 VAL A O 1
ATOM 849 N N . GLN A 1 106 ? -2.133 -5.928 17.736 1.00 97.38 106 GLN A N 1
ATOM 850 C CA . GLN A 1 106 ? -2.389 -5.784 19.176 1.00 97.38 106 GLN A CA 1
ATOM 851 C C . GLN A 1 106 ? -3.721 -5.095 19.489 1.00 97.38 106 GLN A C 1
ATOM 853 O O . GLN A 1 106 ? -4.333 -5.413 20.505 1.00 97.38 106 GLN A O 1
ATOM 858 N N . ASP A 1 107 ? -4.188 -4.189 18.626 1.00 97.56 107 ASP A N 1
ATOM 859 C CA . ASP A 1 107 ? -5.467 -3.487 18.784 1.00 97.56 107 ASP A CA 1
ATOM 860 C C . ASP A 1 107 ? -6.232 -3.383 17.447 1.00 97.56 107 ASP A C 1
ATOM 862 O O . ASP A 1 107 ? -6.323 -2.313 16.824 1.00 97.56 107 ASP A O 1
ATOM 866 N N . PRO A 1 108 ? -6.823 -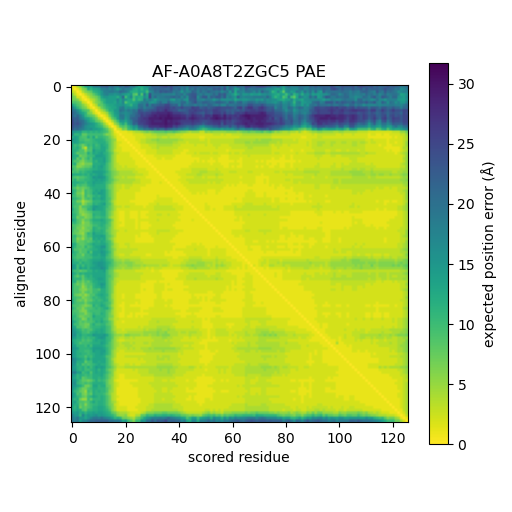4.500 16.977 1.00 95.69 108 PRO A N 1
ATOM 867 C CA . PRO A 1 108 ? -7.549 -4.520 15.713 1.00 95.69 108 PRO A CA 1
ATOM 868 C C . PRO A 1 108 ? -8.769 -3.591 15.692 1.00 95.69 108 PRO A C 1
ATOM 870 O O . PRO A 1 108 ? -9.289 -3.300 14.617 1.00 95.69 108 PRO A O 1
ATOM 873 N N . ALA A 1 109 ? -9.291 -3.168 16.846 1.00 97.38 109 ALA A N 1
ATOM 874 C CA . ALA A 1 109 ? -10.414 -2.238 16.900 1.00 97.38 109 ALA A CA 1
ATOM 875 C C . ALA A 1 109 ? -9.947 -0.815 16.562 1.00 97.38 109 ALA A C 1
ATOM 877 O O . ALA A 1 109 ? -10.549 -0.154 15.710 1.00 97.38 109 ALA A O 1
ATOM 878 N N . GLU A 1 110 ? -8.840 -0.377 17.161 1.00 98.00 110 GLU A N 1
ATOM 879 C CA . GLU A 1 110 ? -8.214 0.910 16.865 1.00 98.00 110 GLU A CA 1
ATOM 880 C C . GLU A 1 110 ? -7.668 0.968 15.433 1.00 98.00 110 GLU A C 1
ATOM 882 O O . GLU A 1 110 ? -7.881 1.965 14.737 1.00 98.00 110 GLU A O 1
ATOM 887 N N . TYR A 1 111 ? -7.055 -0.118 14.942 1.00 98.00 111 TYR A N 1
ATOM 888 C CA . TYR A 1 111 ? -6.628 -0.228 13.543 1.00 98.00 111 TYR A CA 1
ATOM 889 C C . TYR A 1 111 ? -7.785 0.077 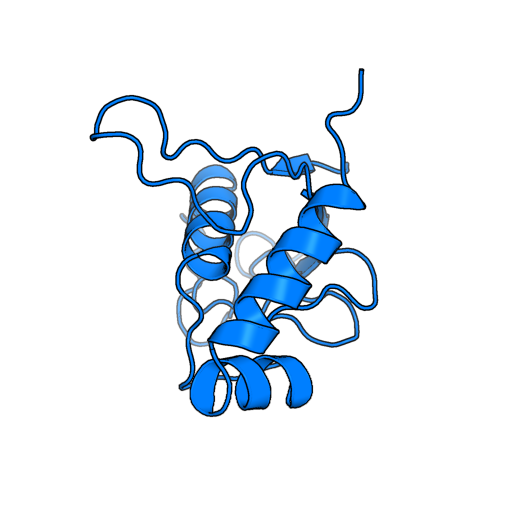12.583 1.00 98.00 111 TYR A C 1
ATOM 891 O O . TYR A 1 111 ? -7.705 1.004 11.772 1.00 98.00 111 TYR A O 1
ATOM 899 N N . ARG A 1 112 ? -8.906 -0.641 12.734 1.00 96.81 112 ARG A N 1
ATOM 900 C CA . ARG A 1 112 ? -10.101 -0.465 11.896 1.00 96.81 112 ARG A CA 1
ATOM 901 C C . ARG A 1 112 ? -10.698 0.930 12.031 1.00 96.81 112 ARG A C 1
ATOM 903 O O . ARG A 1 112 ? -11.113 1.528 11.039 1.00 96.81 112 ARG A O 1
ATOM 910 N N . ARG A 1 113 ? -10.693 1.504 13.240 1.00 97.81 113 ARG A N 1
ATOM 911 C CA . ARG A 1 113 ? -11.128 2.890 13.471 1.00 97.81 113 ARG A CA 1
ATOM 912 C C . ARG A 1 113 ? -10.290 3.882 12.658 1.00 97.81 113 ARG A C 1
ATOM 914 O O . ARG A 1 113 ? -10.868 4.766 12.024 1.00 97.81 113 ARG A O 1
ATOM 921 N N . ARG A 1 114 ? -8.960 3.737 12.644 1.00 98.00 114 ARG A N 1
ATOM 922 C CA . ARG A 1 114 ? -8.050 4.604 11.874 1.00 98.00 114 ARG A CA 1
ATOM 923 C C . ARG A 1 114 ? -8.187 4.408 10.369 1.00 98.00 114 ARG A C 1
ATOM 925 O O . ARG A 1 114 ? -8.219 5.406 9.654 1.00 98.00 114 ARG A O 1
ATOM 932 N N . VAL A 1 115 ? -8.350 3.171 9.896 1.00 97.56 115 VAL A N 1
ATOM 933 C CA . VAL A 1 115 ? -8.616 2.879 8.475 1.00 97.56 115 VAL A CA 1
ATOM 934 C C . VAL A 1 115 ? -9.891 3.587 8.006 1.00 97.56 115 VAL A C 1
ATOM 936 O O . VAL A 1 115 ? -9.846 4.365 7.053 1.00 97.56 115 VAL A O 1
ATOM 939 N N . ARG A 1 116 ? -11.002 3.448 8.741 1.00 96.25 116 ARG A N 1
ATOM 940 C CA . ARG A 1 116 ? -12.266 4.135 8.417 1.00 96.25 116 ARG A CA 1
ATOM 941 C C . ARG A 1 116 ? -12.146 5.659 8.458 1.00 96.25 116 ARG A C 1
ATOM 943 O O . ARG A 1 116 ? -12.827 6.358 7.712 1.00 96.25 116 ARG A O 1
ATOM 950 N N . GLN A 1 117 ? -11.322 6.204 9.356 1.00 97.31 117 GLN A N 1
ATOM 951 C CA . GLN A 1 117 ? -11.038 7.643 9.381 1.00 97.31 117 GLN A CA 1
ATOM 952 C C . GLN A 1 117 ? -10.246 8.081 8.154 1.00 97.31 117 GLN A C 1
ATOM 954 O O . GLN A 1 117 ? -10.585 9.099 7.560 1.00 97.31 117 GLN A O 1
ATOM 959 N N . GLN A 1 118 ? -9.242 7.302 7.755 1.00 96.62 118 GLN A N 1
ATOM 960 C CA . GLN A 1 118 ? -8.464 7.554 6.552 1.00 96.62 118 GLN A CA 1
ATOM 961 C C . GLN A 1 118 ? -9.331 7.495 5.290 1.00 96.62 118 GLN A C 1
ATOM 963 O O . GLN A 1 118 ? -9.226 8.395 4.464 1.00 96.62 118 GLN A O 1
ATOM 968 N N . ALA A 1 119 ? -10.225 6.509 5.153 1.00 95.38 119 ALA A N 1
ATOM 969 C CA . ALA A 1 119 ? -11.136 6.404 4.007 1.00 95.38 119 ALA A CA 1
ATOM 970 C C . ALA A 1 119 ? -11.947 7.694 3.786 1.00 95.38 119 ALA A C 1
ATOM 972 O O . ALA A 1 119 ? -12.062 8.180 2.663 1.00 95.38 119 ALA A O 1
ATOM 973 N N . LYS A 1 120 ? -12.406 8.331 4.873 1.00 94.88 120 LYS A N 1
ATOM 974 C CA . LYS A 1 120 ? -13.141 9.609 4.827 1.00 94.88 120 LYS A CA 1
ATOM 975 C C . LYS A 1 120 ? -12.306 10.801 4.350 1.00 94.88 120 LYS A C 1
ATOM 977 O O . LYS A 1 120 ? -12.887 11.791 3.917 1.00 94.88 120 LYS A O 1
ATOM 982 N N . LEU A 1 121 ? -10.974 10.735 4.437 1.00 94.75 121 LEU A N 1
ATOM 983 C CA . LEU A 1 121 ? -10.082 11.784 3.921 1.00 94.75 121 LEU A CA 1
ATOM 984 C C . LEU A 1 121 ? -9.977 11.760 2.392 1.00 94.75 121 LEU A C 1
ATOM 986 O O . LEU A 1 121 ? -9.539 12.744 1.799 1.00 94.75 121 LEU A O 1
ATOM 990 N N . TYR A 1 122 ? -10.382 10.657 1.764 1.00 92.75 122 TYR A N 1
ATOM 991 C CA . TYR A 1 122 ? -10.292 10.439 0.327 1.00 92.75 122 TYR A CA 1
ATOM 992 C C . TYR A 1 122 ? -11.682 10.157 -0.266 1.00 92.75 122 TYR A C 1
ATOM 994 O O . TYR A 1 122 ? -11.927 9.046 -0.729 1.00 92.75 122 TYR A O 1
ATOM 1002 N N . PRO A 1 123 ? -12.624 11.117 -0.235 1.00 88.94 123 PRO A N 1
ATOM 1003 C CA . PRO A 1 123 ? -13.946 10.912 -0.818 1.00 88.94 123 PRO A CA 1
ATOM 1004 C C . PRO A 1 123 ? -13.865 10.743 -2.349 1.00 88.94 123 PRO A C 1
ATOM 1006 O O . PRO A 1 123 ? -12.882 11.176 -2.963 1.00 88.94 123 PRO A O 1
ATOM 1009 N N . PRO A 1 124 ? -14.903 10.168 -2.989 1.00 84.00 124 PRO A N 1
ATOM 1010 C CA . PRO A 1 124 ? -15.009 10.160 -4.442 1.00 84.00 124 PRO A CA 1
ATOM 1011 C C . PRO A 1 124 ? -14.828 11.571 -4.999 1.00 84.00 124 PRO A C 1
ATOM 1013 O O . PRO A 1 124 ? -15.433 12.527 -4.511 1.00 84.00 124 PRO A O 1
ATOM 1016 N N . THR A 1 125 ? -13.995 11.697 -6.025 1.00 72.00 125 THR A N 1
ATOM 1017 C CA . THR A 1 125 ? -13.894 12.937 -6.795 1.00 72.00 125 THR A CA 1
ATOM 1018 C C . THR A 1 125 ? -15.137 13.024 -7.679 1.00 72.00 125 THR A C 1
ATOM 1020 O O . THR A 1 125 ? -15.371 12.126 -8.487 1.00 72.00 125 THR A O 1
ATOM 1023 N N . LEU A 1 126 ? -15.969 14.045 -7.434 1.00 58.38 126 LEU A N 1
ATOM 1024 C CA . LEU A 1 126 ? -17.144 14.382 -8.248 1.00 58.38 126 LEU A CA 1
ATOM 1025 C C . LEU A 1 126 ? -16.747 14.725 -9.687 1.00 58.38 126 LEU A C 1
ATOM 1027 O O . LEU A 1 126 ? -15.680 15.360 -9.860 1.00 58.38 126 LEU A O 1
#

pLDDT: mean 89.15, std 17.26, range [33.28, 98.56]